Protein AF-A0A6L4A8J9-F1 (afdb_monomer_lite)

pLDDT: mean 88.52, std 6.14, range [56.81, 96.88]

Sequence (95 aa):
MSDNLQADSTTHEVKWFYHFAPDLTVEQQNRRVLVKNDAASFSIDVNPPAEVKLSIEMGEFSSNYGRKQPNQILIATWQGAVSEMRFVWKFERNS

Foldseek 3Di:
DKDKDFDAQDKDKDKDKDWDDLQWDWDDDPQKIWIDHPPFIKIKRKDFPPQKDKDKDWDWDDPDPPDIGITIMIMIIHIHGDRMTMIDIDIGGDD

Radius of gyration: 15.06 Å; chains: 1; bounding box: 39×19×45 Å

Structure (mmCIF, N/CA/C/O backbone):
data_AF-A0A6L4A8J9-F1
#
_entry.id   AF-A0A6L4A8J9-F1
#
loop_
_atom_site.group_PDB
_atom_site.id
_atom_site.type_symbol
_atom_site.label_atom_id
_atom_site.label_alt_id
_atom_site.label_comp_id
_atom_site.label_asym_id
_atom_site.label_entity_id
_atom_site.label_seq_id
_atom_site.pdbx_PDB_ins_code
_atom_site.Cartn_x
_atom_site.Cartn_y
_atom_site.Cartn_z
_atom_site.occupancy
_atom_site.B_iso_or_equiv
_atom_site.auth_seq_id
_atom_site.auth_comp_id
_atom_site.auth_asym_id
_atom_site.auth_atom_id
_atom_site.pdbx_PDB_model_num
ATOM 1 N N . MET A 1 1 ? -7.584 -11.609 -2.474 1.00 83.12 1 MET A N 1
ATOM 2 C CA . MET A 1 1 ? -6.786 -11.978 -1.281 1.00 83.12 1 MET A CA 1
ATOM 3 C C . MET A 1 1 ? -7.377 -11.257 -0.075 1.00 83.12 1 MET A C 1
ATOM 5 O O . MET A 1 1 ? -7.955 -10.193 -0.273 1.00 83.12 1 MET A O 1
ATOM 9 N N . SER A 1 2 ? -7.308 -11.816 1.134 1.00 87.19 2 SER A N 1
ATOM 10 C CA . SER A 1 2 ? -7.770 -11.110 2.337 1.00 87.19 2 SER A CA 1
ATOM 11 C C . SER A 1 2 ? -6.916 -11.419 3.552 1.00 87.19 2 SER A C 1
ATOM 13 O O . SER A 1 2 ? -6.568 -12.581 3.750 1.00 87.19 2 SER A O 1
ATOM 15 N N . ASP A 1 3 ? -6.701 -10.404 4.378 1.00 85.81 3 ASP A N 1
ATOM 16 C CA . ASP A 1 3 ? -6.039 -10.500 5.673 1.00 85.81 3 ASP A CA 1
ATOM 17 C C . ASP A 1 3 ? -7.094 -10.371 6.775 1.00 85.81 3 ASP A C 1
ATOM 19 O O . ASP A 1 3 ? -7.969 -9.503 6.701 1.00 85.81 3 ASP A O 1
ATOM 23 N N . ASN A 1 4 ? -7.030 -11.241 7.783 1.00 88.44 4 ASN A N 1
ATOM 24 C CA . ASN A 1 4 ? -7.881 -11.153 8.968 1.00 88.44 4 ASN A CA 1
ATOM 25 C C . ASN A 1 4 ? -6.997 -10.881 10.183 1.00 88.44 4 ASN A C 1
ATOM 27 O O . ASN A 1 4 ? -5.979 -11.547 10.370 1.00 88.44 4 ASN A O 1
ATOM 31 N N . LEU A 1 5 ? -7.399 -9.920 11.003 1.00 85.44 5 LEU A N 1
ATOM 32 C CA . LEU A 1 5 ? -6.744 -9.567 12.252 1.00 85.44 5 LEU A CA 1
ATOM 33 C C . LEU A 1 5 ? -7.729 -9.801 13.395 1.00 85.44 5 LEU A C 1
ATOM 35 O O . LEU A 1 5 ? -8.870 -9.348 13.329 1.00 85.44 5 LEU A O 1
ATOM 39 N N . GLN A 1 6 ? -7.265 -10.464 14.448 1.00 86.69 6 GLN A N 1
ATOM 40 C CA . GLN A 1 6 ? -7.959 -10.552 15.727 1.00 86.69 6 GLN A CA 1
ATOM 41 C C . GLN A 1 6 ? -7.036 -9.995 16.806 1.00 86.69 6 GLN A C 1
ATOM 43 O O . GLN A 1 6 ? -5.855 -10.344 16.849 1.00 86.69 6 GLN A O 1
ATOM 48 N N . ALA A 1 7 ? -7.568 -9.117 17.647 1.00 82.19 7 ALA A N 1
ATOM 49 C CA . ALA A 1 7 ? -6.842 -8.490 18.739 1.00 82.19 7 ALA A CA 1
ATOM 50 C C . ALA A 1 7 ? -7.742 -8.395 19.977 1.00 82.19 7 ALA A C 1
ATOM 52 O O . ALA A 1 7 ? -8.940 -8.686 19.929 1.00 82.19 7 ALA A O 1
ATOM 53 N N . ASP A 1 8 ? -7.148 -8.033 21.111 1.00 83.88 8 ASP A N 1
ATOM 54 C CA . ASP A 1 8 ? -7.919 -7.718 22.308 1.00 83.88 8 ASP A CA 1
ATOM 55 C C . ASP A 1 8 ? -8.646 -6.364 22.171 1.00 83.88 8 ASP A C 1
ATOM 57 O O . ASP A 1 8 ? -8.530 -5.647 21.177 1.00 83.88 8 ASP A O 1
ATOM 61 N N . SER A 1 9 ? -9.424 -5.994 23.188 1.00 82.56 9 SER A N 1
ATOM 62 C CA . SER A 1 9 ? -10.181 -4.739 23.192 1.00 82.56 9 SER A CA 1
ATOM 63 C C . SER A 1 9 ? -9.329 -3.494 23.485 1.00 82.56 9 SER A C 1
ATOM 65 O O . SER A 1 9 ? -9.894 -2.445 23.796 1.00 82.56 9 SER A O 1
ATOM 67 N N . THR A 1 10 ? -7.996 -3.589 23.462 1.00 89.50 10 THR A N 1
ATOM 68 C CA . THR A 1 10 ? -7.116 -2.426 23.638 1.00 89.50 10 THR A CA 1
ATOM 69 C C . THR A 1 10 ? -6.854 -1.726 22.305 1.00 89.50 10 THR A C 1
ATOM 71 O O . THR A 1 10 ? -7.160 -2.250 21.235 1.00 89.50 10 THR A O 1
ATOM 74 N N . THR A 1 11 ? -6.353 -0.491 22.363 1.00 89.94 11 THR A N 1
ATOM 75 C CA . THR A 1 11 ? -6.080 0.292 21.155 1.00 89.94 11 THR A CA 1
ATOM 76 C C . THR A 1 11 ? -4.762 -0.138 20.524 1.00 89.94 11 THR A C 1
ATOM 78 O O . THR A 1 11 ? -3.708 0.004 21.142 1.00 89.94 11 THR A O 1
ATOM 81 N N . HIS A 1 12 ? -4.816 -0.554 19.263 1.00 89.31 12 HIS A N 1
ATOM 82 C CA . HIS A 1 12 ? -3.660 -0.924 18.450 1.00 89.31 12 HIS A CA 1
ATOM 83 C C . HIS A 1 12 ? -3.513 0.015 17.255 1.00 89.31 12 HIS A C 1
ATOM 85 O O . HIS A 1 12 ? -4.490 0.608 16.797 1.00 89.31 12 HIS A O 1
ATOM 91 N N . GLU A 1 13 ? -2.294 0.124 16.731 1.00 92.38 13 GLU A N 1
ATOM 92 C CA . GLU A 1 13 ? -2.040 0.626 15.380 1.00 92.38 13 GLU A CA 1
ATOM 93 C C . GLU A 1 13 ? -1.615 -0.558 14.510 1.00 92.38 13 GLU A C 1
ATOM 95 O O . GLU A 1 13 ? -0.649 -1.251 14.827 1.00 92.38 13 GLU A O 1
ATOM 100 N N . VAL A 1 14 ? -2.336 -0.796 13.415 1.00 90.31 14 VAL A N 1
ATOM 101 C CA . VAL A 1 14 ? -2.029 -1.866 12.462 1.00 90.31 14 VAL A CA 1
ATOM 102 C C . VAL A 1 14 ? -1.735 -1.268 11.101 1.00 90.31 14 VAL A C 1
ATOM 104 O O . VAL A 1 14 ? -2.471 -0.409 10.614 1.00 90.31 14 VAL A O 1
ATOM 107 N N . LYS A 1 15 ? -0.647 -1.738 10.486 1.00 92.56 15 LYS A N 1
ATOM 108 C CA . LYS A 1 15 ? -0.19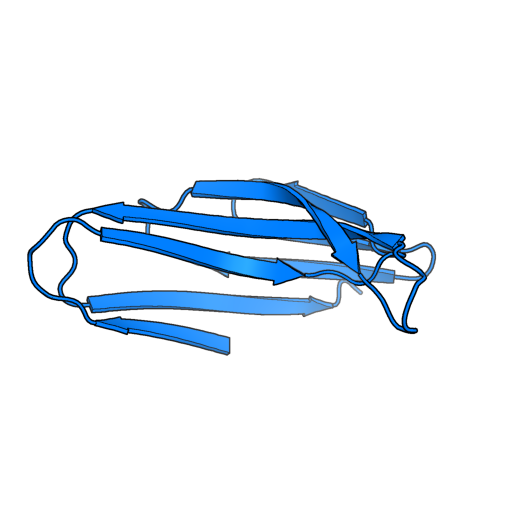8 -1.301 9.166 1.00 92.56 15 LYS A CA 1
ATOM 109 C C . LYS A 1 15 ? -0.010 -2.493 8.242 1.00 92.56 15 LYS A C 1
ATOM 111 O O . LYS A 1 15 ? 0.745 -3.409 8.559 1.00 92.56 15 LYS A O 1
ATOM 116 N N . TRP A 1 16 ? -0.653 -2.440 7.082 1.00 91.69 16 TRP A N 1
ATOM 117 C CA . TRP A 1 16 ? -0.360 -3.325 5.961 1.00 91.69 16 TRP A CA 1
ATOM 118 C C . TRP A 1 16 ? 0.532 -2.591 4.976 1.00 91.69 16 TRP A C 1
ATOM 120 O O . TRP A 1 16 ? 0.231 -1.462 4.589 1.00 91.69 16 TRP A O 1
ATOM 130 N N . PHE A 1 17 ? 1.604 -3.253 4.560 1.00 92.62 17 PHE A N 1
ATOM 131 C CA . PHE A 1 17 ? 2.561 -2.724 3.602 1.00 92.62 17 PHE A CA 1
ATOM 132 C C . PHE A 1 17 ? 2.478 -3.535 2.320 1.00 92.62 17 PHE A C 1
ATOM 134 O O . PHE A 1 17 ? 2.586 -4.762 2.345 1.00 92.62 17 PHE A O 1
ATOM 141 N N . TYR A 1 18 ? 2.332 -2.846 1.196 1.00 91.50 18 TYR A N 1
ATOM 142 C CA . TYR A 1 18 ? 2.435 -3.450 -0.121 1.00 91.50 18 TYR A CA 1
ATOM 143 C C . TYR A 1 18 ? 3.558 -2.772 -0.899 1.00 91.50 18 TYR A C 1
ATOM 145 O O . TYR A 1 18 ? 3.450 -1.607 -1.280 1.00 91.50 18 TYR A O 1
ATOM 153 N N . HIS A 1 19 ? 4.649 -3.505 -1.114 1.00 94.12 19 HIS A N 1
ATOM 154 C CA . HIS A 1 19 ? 5.819 -3.020 -1.837 1.00 94.12 19 HIS A CA 1
ATOM 155 C C . HIS A 1 19 ? 5.647 -3.283 -3.330 1.00 94.12 19 HIS A C 1
ATOM 157 O O . HIS A 1 19 ? 5.439 -4.422 -3.748 1.00 94.12 19 HIS A O 1
ATOM 163 N N . PHE A 1 20 ? 5.774 -2.236 -4.136 1.00 93.19 20 PHE A N 1
ATOM 164 C CA . PHE A 1 20 ? 5.762 -2.354 -5.589 1.00 93.19 20 PHE A CA 1
ATOM 165 C C . PHE A 1 20 ? 7.181 -2.518 -6.125 1.00 93.19 20 PHE A C 1
ATOM 167 O O . PHE A 1 20 ? 8.146 -2.104 -5.481 1.00 93.19 20 PHE A O 1
ATOM 174 N N . ALA A 1 21 ? 7.315 -3.137 -7.298 1.00 92.19 21 ALA A N 1
ATOM 175 C CA . ALA A 1 21 ? 8.591 -3.186 -7.999 1.00 92.19 21 ALA A CA 1
ATOM 176 C C . ALA A 1 21 ? 9.066 -1.757 -8.368 1.00 92.19 21 ALA A C 1
ATOM 178 O O . ALA A 1 21 ? 8.225 -0.879 -8.571 1.00 92.19 21 ALA A O 1
ATOM 179 N N . PRO A 1 22 ? 10.387 -1.496 -8.434 1.00 92.31 22 PRO A N 1
ATOM 180 C CA . PRO A 1 22 ? 10.940 -0.147 -8.635 1.00 92.31 22 PRO A CA 1
ATOM 181 C C . PRO A 1 22 ? 10.514 0.571 -9.923 1.00 92.31 22 PRO A C 1
ATOM 183 O O . PRO A 1 22 ? 10.572 1.794 -9.990 1.00 92.31 22 PRO A O 1
ATOM 186 N N . ASP A 1 23 ? 10.126 -0.176 -10.952 1.00 92.44 23 ASP A N 1
ATOM 187 C CA . ASP A 1 23 ? 9.705 0.322 -12.265 1.00 92.44 23 ASP A CA 1
ATOM 188 C C . ASP A 1 23 ? 8.202 0.637 -12.341 1.00 92.44 23 ASP A C 1
ATOM 190 O O . ASP A 1 23 ? 7.702 1.068 -13.381 1.00 92.44 23 ASP A O 1
ATOM 194 N N . LEU A 1 24 ? 7.471 0.426 -11.245 1.00 93.62 24 LEU A N 1
ATOM 195 C CA . LEU A 1 24 ? 6.045 0.699 -11.161 1.00 93.62 24 LEU A CA 1
ATOM 196 C C . LEU A 1 24 ? 5.788 2.090 -10.587 1.00 93.62 24 LEU A C 1
ATOM 198 O O . LEU A 1 24 ? 6.335 2.470 -9.554 1.00 93.62 24 LEU A O 1
ATOM 202 N N . THR A 1 25 ? 4.876 2.813 -11.229 1.00 94.19 25 THR A N 1
ATOM 203 C CA . THR A 1 25 ? 4.263 4.025 -10.685 1.00 94.19 25 THR A CA 1
ATOM 204 C C . THR A 1 25 ? 2.900 3.691 -10.093 1.00 94.19 25 THR A C 1
ATOM 206 O O . THR A 1 25 ? 2.093 2.999 -10.712 1.00 94.19 25 THR A O 1
ATOM 209 N N . VAL A 1 26 ? 2.629 4.218 -8.909 1.00 93.81 26 VAL A N 1
ATOM 210 C CA . VAL A 1 26 ? 1.451 3.960 -8.088 1.00 93.81 26 VAL A CA 1
ATOM 211 C C . VAL A 1 26 ? 0.745 5.283 -7.829 1.00 93.81 26 VAL A C 1
ATOM 213 O O . VAL A 1 26 ? 1.349 6.244 -7.353 1.00 93.81 26 VAL A O 1
ATOM 216 N N . GLU A 1 27 ? -0.548 5.323 -8.122 1.00 92.38 27 GLU A N 1
ATOM 217 C CA . GLU A 1 27 ? -1.412 6.480 -7.911 1.00 92.38 27 GLU A CA 1
ATOM 218 C C . GLU A 1 27 ? -2.662 6.047 -7.150 1.00 92.38 27 GLU A C 1
ATOM 220 O O . GLU A 1 27 ? -3.361 5.111 -7.543 1.00 92.38 27 GLU A O 1
ATOM 225 N N . GLN A 1 28 ? -2.972 6.735 -6.054 1.00 88.50 28 GLN A N 1
ATOM 226 C CA . GLN A 1 28 ? -4.193 6.480 -5.302 1.00 88.50 28 GLN A CA 1
ATOM 227 C C . GLN A 1 28 ? -5.341 7.331 -5.852 1.00 88.50 28 GLN A C 1
ATOM 229 O O . GLN A 1 28 ? -5.249 8.554 -5.927 1.00 88.50 28 GLN A O 1
ATOM 234 N N . GLN A 1 29 ? -6.455 6.678 -6.173 1.00 86.44 29 GLN A N 1
ATOM 235 C CA . GLN A 1 29 ? -7.715 7.296 -6.574 1.00 86.44 29 GLN A CA 1
ATOM 236 C C . GLN A 1 29 ? -8.829 6.801 -5.642 1.00 86.44 29 GLN A C 1
ATOM 238 O O . GLN A 1 29 ? -9.441 5.754 -5.857 1.00 86.44 29 GLN A O 1
ATOM 243 N N . ASN A 1 30 ? -9.110 7.555 -4.577 1.00 80.62 30 ASN A N 1
ATOM 244 C CA . ASN A 1 30 ? -10.040 7.151 -3.515 1.00 80.62 30 ASN A CA 1
ATOM 245 C C . ASN A 1 30 ? -9.632 5.807 -2.870 1.00 80.62 30 ASN A C 1
ATOM 247 O O . ASN A 1 30 ? -8.581 5.726 -2.233 1.00 80.62 30 ASN A O 1
ATOM 251 N N . ARG A 1 31 ? -10.471 4.769 -3.021 1.00 79.00 31 ARG A N 1
ATOM 252 C CA . ARG A 1 31 ? -10.252 3.390 -2.535 1.00 79.00 31 ARG A CA 1
ATOM 253 C C . ARG A 1 31 ? -9.600 2.472 -3.575 1.00 79.00 31 ARG A C 1
ATOM 255 O O . ARG A 1 31 ? -9.356 1.302 -3.301 1.00 79.00 31 ARG A O 1
ATOM 262 N N . ARG A 1 32 ? -9.328 2.992 -4.770 1.00 86.50 32 ARG A N 1
ATOM 263 C CA . ARG A 1 32 ? -8.659 2.267 -5.843 1.00 86.50 32 ARG A CA 1
ATOM 264 C C . ARG A 1 32 ? -7.226 2.758 -5.954 1.00 86.50 32 ARG A C 1
ATOM 266 O O . ARG A 1 32 ? -6.959 3.953 -5.846 1.00 86.50 32 ARG A O 1
ATOM 273 N N . VAL A 1 33 ? -6.304 1.837 -6.180 1.00 90.69 33 VAL A N 1
ATOM 274 C CA . VAL A 1 33 ? -4.904 2.150 -6.458 1.00 90.69 33 VAL A CA 1
ATOM 275 C C . VAL A 1 33 ? -4.618 1.743 -7.891 1.00 90.69 33 VAL A C 1
ATOM 277 O O . VAL A 1 33 ? -4.783 0.583 -8.257 1.00 90.69 33 VAL A O 1
ATOM 280 N N . LEU A 1 34 ? -4.242 2.710 -8.718 1.00 92.50 34 LEU A N 1
ATOM 281 C CA . LEU A 1 34 ? -3.784 2.465 -10.074 1.00 92.50 34 LEU A CA 1
ATOM 282 C C . LEU A 1 34 ? -2.282 2.221 -10.033 1.00 92.50 34 LEU A C 1
ATOM 284 O O . LEU A 1 34 ? -1.536 2.998 -9.440 1.00 92.50 34 LEU A O 1
ATOM 288 N N . VAL A 1 35 ? -1.842 1.159 -10.688 1.00 92.50 35 VAL A N 1
ATOM 289 C CA . VAL A 1 35 ? -0.431 0.829 -10.810 1.00 92.50 35 VAL A CA 1
ATOM 290 C C . VAL A 1 35 ? -0.104 0.672 -12.281 1.00 92.50 35 VAL A C 1
ATOM 292 O O . VAL A 1 35 ? -0.822 0.002 -13.025 1.00 92.50 35 VAL A O 1
ATOM 295 N N . LYS A 1 36 ? 0.958 1.331 -12.721 1.00 92.69 36 LYS A N 1
ATOM 296 C CA . LYS A 1 36 ? 1.314 1.437 -14.132 1.00 92.69 36 LYS A CA 1
ATOM 297 C C . LYS A 1 36 ? 2.814 1.301 -14.333 1.00 92.69 36 LYS A C 1
ATOM 299 O O . LYS A 1 36 ? 3.599 1.711 -13.484 1.00 92.69 36 LYS A O 1
ATOM 304 N N . ASN A 1 37 ? 3.183 0.775 -15.487 1.00 90.12 37 ASN A N 1
ATOM 305 C CA . ASN A 1 37 ? 4.487 0.980 -16.102 1.00 90.12 37 ASN A CA 1
ATOM 306 C C . ASN A 1 37 ? 4.280 1.360 -17.573 1.00 90.12 37 ASN A C 1
ATOM 308 O O . ASN A 1 37 ? 3.145 1.523 -18.024 1.00 90.12 37 ASN A O 1
ATOM 312 N N . ASP A 1 38 ? 5.368 1.472 -18.328 1.00 86.31 38 ASP A N 1
ATOM 313 C CA . ASP A 1 38 ? 5.320 1.879 -19.737 1.00 86.31 38 ASP A CA 1
ATOM 314 C C . ASP A 1 38 ? 4.532 0.908 -20.639 1.00 86.31 38 ASP A C 1
ATOM 316 O O . ASP A 1 38 ? 4.120 1.281 -21.736 1.00 86.31 38 ASP A O 1
ATOM 320 N N . ALA A 1 39 ? 4.310 -0.336 -20.200 1.00 84.56 39 ALA A N 1
ATOM 321 C CA . ALA A 1 39 ? 3.700 -1.392 -21.007 1.00 84.56 39 ALA A CA 1
ATOM 322 C C . ALA A 1 39 ? 2.257 -1.742 -20.606 1.00 84.56 39 ALA A C 1
ATOM 324 O O . ALA A 1 39 ? 1.502 -2.260 -21.431 1.00 84.56 39 ALA A O 1
ATOM 325 N N . ALA A 1 40 ? 1.872 -1.531 -19.346 1.00 83.25 40 ALA A N 1
ATOM 326 C CA . ALA A 1 40 ? 0.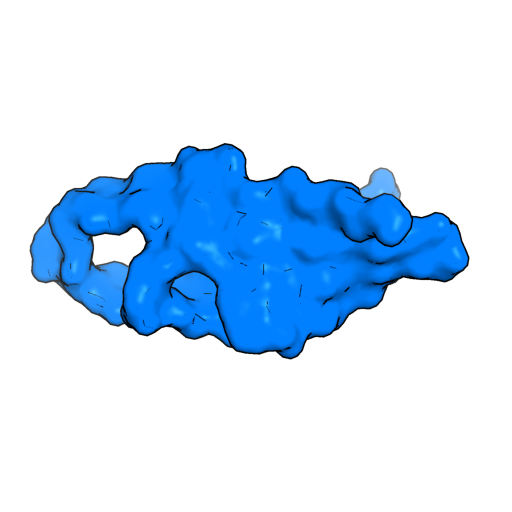590 -1.982 -18.820 1.00 83.25 40 ALA A CA 1
ATOM 327 C C . ALA A 1 40 ? 0.120 -1.160 -17.615 1.00 83.25 40 ALA A C 1
ATOM 329 O O . ALA A 1 40 ? 0.909 -0.567 -16.880 1.00 83.25 40 ALA A O 1
ATOM 330 N N . SER A 1 41 ? -1.192 -1.210 -17.367 1.00 87.62 41 SER A N 1
ATOM 331 C CA . SER A 1 41 ? -1.780 -0.749 -16.113 1.00 87.62 41 SER A CA 1
ATOM 332 C C . SER A 1 41 ? -2.625 -1.841 -15.464 1.00 87.62 41 SER A C 1
ATOM 334 O O . SER A 1 41 ? -3.258 -2.664 -16.130 1.00 87.62 41 SER A O 1
ATOM 336 N N . PHE A 1 42 ? -2.627 -1.854 -14.141 1.00 88.56 42 PHE A N 1
ATOM 337 C CA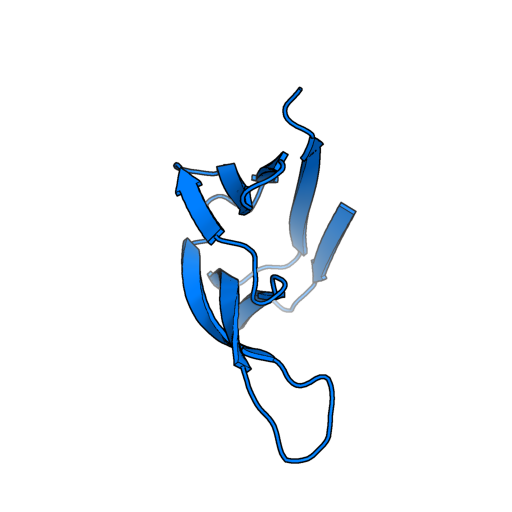 . PHE A 1 42 ? -3.488 -2.687 -13.324 1.00 88.56 42 PHE A CA 1
ATOM 338 C C . PHE A 1 42 ? -4.092 -1.842 -12.214 1.00 88.56 42 PHE A C 1
ATOM 340 O O . PHE A 1 42 ? -3.510 -0.851 -11.772 1.00 88.56 42 PHE A O 1
ATOM 347 N N . SER A 1 43 ? -5.284 -2.216 -11.778 1.00 87.56 43 SER A N 1
ATOM 348 C CA . SER A 1 43 ? -5.932 -1.595 -10.636 1.00 87.56 43 SER A CA 1
ATOM 349 C C . SER A 1 43 ? -5.973 -2.565 -9.463 1.00 87.56 43 SER A C 1
ATOM 351 O O . SER A 1 43 ? -6.116 -3.781 -9.611 1.00 87.56 43 SER A O 1
ATOM 353 N N . ILE A 1 44 ? -5.797 -2.007 -8.273 1.00 87.44 44 ILE A N 1
ATOM 354 C CA . ILE A 1 44 ? -5.981 -2.696 -7.008 1.00 87.44 44 ILE A CA 1
ATOM 355 C C . ILE A 1 44 ? -7.185 -2.049 -6.342 1.00 87.44 44 ILE A C 1
ATOM 357 O O . ILE A 1 44 ? -7.133 -0.889 -5.925 1.00 87.44 44 ILE A O 1
ATOM 361 N N . ASP A 1 45 ? -8.272 -2.803 -6.249 1.00 86.44 45 ASP A N 1
ATOM 362 C CA . ASP A 1 45 ? -9.418 -2.433 -5.437 1.00 86.44 45 ASP A CA 1
ATOM 363 C C . ASP A 1 45 ? -9.140 -2.828 -3.993 1.00 86.44 45 ASP A C 1
ATOM 365 O O . ASP A 1 45 ? -9.198 -4.000 -3.595 1.00 86.44 45 ASP A O 1
ATOM 369 N N . VAL A 1 46 ? -8.815 -1.803 -3.213 1.00 81.62 46 VAL A N 1
ATOM 370 C CA . VAL A 1 46 ? -8.564 -1.904 -1.788 1.00 81.62 46 VAL A CA 1
ATOM 371 C C . VAL A 1 46 ? -9.912 -1.719 -1.107 1.00 81.62 46 VAL A C 1
ATOM 373 O O . VAL A 1 46 ? -10.515 -0.649 -1.171 1.00 81.62 46 VAL A O 1
ATOM 376 N N . ASN A 1 47 ? -10.419 -2.774 -0.472 1.00 83.81 47 ASN A N 1
ATOM 377 C CA . ASN A 1 47 ? -11.661 -2.729 0.299 1.00 83.81 47 ASN A CA 1
ATOM 378 C C . ASN A 1 47 ? -11.322 -2.807 1.788 1.00 83.81 47 ASN A C 1
ATOM 380 O O . ASN A 1 47 ? -11.458 -3.878 2.391 1.00 83.81 47 ASN A O 1
ATOM 384 N N . PRO A 1 48 ? -10.824 -1.709 2.377 1.00 79.25 48 PRO A N 1
ATOM 385 C CA . PRO A 1 48 ? -10.496 -1.703 3.777 1.00 79.25 48 PRO A CA 1
ATOM 386 C C . PRO A 1 48 ? -11.742 -1.371 4.619 1.00 79.25 48 PRO A C 1
ATOM 388 O O . PRO A 1 48 ? -12.722 -0.820 4.099 1.00 79.25 48 PRO A O 1
ATOM 391 N N . PRO A 1 49 ? -11.698 -1.643 5.931 1.00 80.69 49 PRO A N 1
ATOM 392 C CA . PRO A 1 49 ? -12.608 -1.036 6.899 1.00 80.69 49 PRO A CA 1
ATOM 393 C C . PRO A 1 49 ? -12.656 0.494 6.770 1.00 80.69 49 PRO A C 1
ATOM 395 O O . PRO A 1 49 ? -11.700 1.120 6.304 1.00 80.69 49 PRO A O 1
ATOM 398 N N . ALA A 1 50 ? -13.771 1.107 7.178 1.00 79.06 50 ALA A N 1
ATOM 399 C CA . ALA A 1 50 ? -14.025 2.537 6.975 1.00 79.06 50 ALA A CA 1
ATOM 400 C C . ALA A 1 50 ? -12.987 3.446 7.663 1.00 79.06 50 ALA A C 1
ATOM 402 O O . ALA A 1 50 ? -12.771 4.575 7.230 1.00 79.06 50 ALA A O 1
ATOM 403 N N . GLU A 1 51 ? -12.339 2.940 8.707 1.00 83.88 51 GLU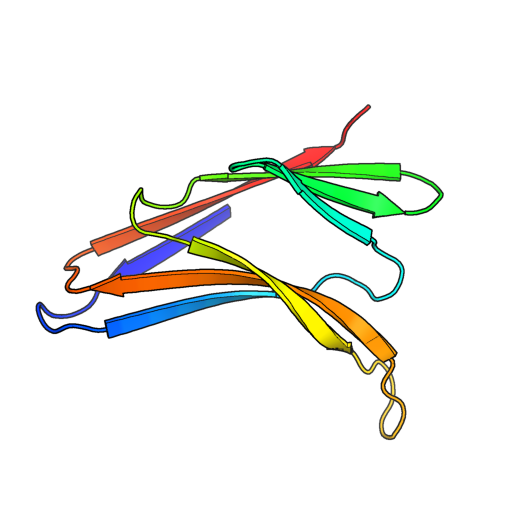 A N 1
ATOM 404 C CA . GLU A 1 51 ? -11.388 3.639 9.565 1.00 83.88 51 GLU A CA 1
ATOM 405 C C . GLU A 1 51 ? -9.941 3.571 9.046 1.00 83.88 51 GLU A C 1
ATOM 407 O O . GLU A 1 51 ? 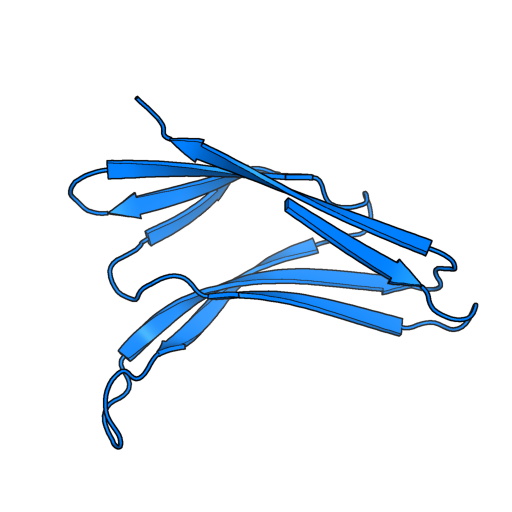-9.049 4.207 9.609 1.00 83.88 51 GLU A O 1
ATOM 412 N N . VAL A 1 52 ? -9.684 2.807 7.980 1.00 87.75 52 VAL A N 1
ATOM 413 C CA . VAL A 1 52 ? -8.347 2.680 7.394 1.00 87.75 52 VAL A CA 1
ATOM 414 C C . VAL A 1 52 ? -8.007 3.888 6.535 1.00 87.75 52 VAL A C 1
ATOM 416 O O . VAL A 1 52 ? -8.749 4.272 5.628 1.00 87.75 52 VAL A O 1
ATOM 419 N N . LYS A 1 53 ? -6.806 4.418 6.749 1.00 90.69 53 LYS A N 1
ATOM 420 C CA . LYS A 1 53 ? -6.188 5.432 5.897 1.00 90.69 53 LYS A CA 1
ATOM 421 C C . LYS A 1 53 ? -5.172 4.780 4.972 1.00 90.69 53 LYS A C 1
ATOM 423 O O . LYS A 1 53 ? -4.364 3.971 5.418 1.00 90.69 53 LYS A O 1
ATOM 428 N N . LEU A 1 54 ? -5.208 5.153 3.698 1.00 90.38 54 LEU A N 1
ATOM 429 C CA . LEU A 1 54 ? -4.216 4.743 2.709 1.00 90.38 54 LEU A CA 1
ATOM 430 C C . LEU A 1 54 ? -3.223 5.887 2.476 1.00 90.38 54 LEU A C 1
ATOM 432 O O . LEU A 1 54 ? -3.638 7.044 2.377 1.00 90.38 54 LEU A O 1
ATOM 436 N N . SER A 1 55 ? -1.939 5.559 2.380 1.00 92.81 55 SER A N 1
ATOM 437 C CA . SER A 1 55 ? -0.874 6.464 1.942 1.00 92.81 55 SER A CA 1
ATOM 438 C C . SER A 1 55 ? 0.069 5.752 0.975 1.00 92.81 55 SER A C 1
ATOM 440 O O . SER A 1 55 ? 0.203 4.528 1.003 1.00 92.81 55 SER A O 1
ATOM 442 N N . ILE A 1 56 ? 0.718 6.524 0.103 1.00 94.62 56 ILE A N 1
ATOM 443 C CA . ILE A 1 56 ? 1.810 6.042 -0.745 1.00 94.62 56 ILE A CA 1
ATOM 444 C C . ILE A 1 56 ? 3.091 6.709 -0.263 1.00 94.62 56 ILE A C 1
ATOM 446 O O . ILE A 1 56 ? 3.176 7.936 -0.216 1.00 94.62 56 ILE A O 1
ATOM 450 N N . GLU A 1 57 ? 4.080 5.895 0.078 1.00 96.88 57 GLU A N 1
ATOM 451 C CA . GLU A 1 57 ? 5.387 6.338 0.557 1.00 96.88 57 GLU A CA 1
ATOM 452 C C . GLU A 1 57 ? 6.508 5.756 -0.309 1.00 96.88 57 GLU A C 1
ATOM 454 O O . GLU A 1 57 ? 6.295 4.839 -1.107 1.00 96.88 57 GLU A O 1
ATOM 459 N N . MET A 1 58 ? 7.712 6.309 -0.163 1.00 96.75 58 MET A N 1
ATOM 460 C CA . MET A 1 58 ? 8.913 5.788 -0.813 1.00 96.75 58 MET A CA 1
ATOM 461 C C . MET A 1 58 ? 9.653 4.854 0.139 1.00 96.75 58 MET A C 1
ATOM 463 O O . MET A 1 58 ? 9.968 5.228 1.266 1.00 96.75 58 MET A O 1
ATOM 467 N N . GLY A 1 59 ? 9.962 3.656 -0.340 1.00 95.44 59 GLY A N 1
ATOM 468 C CA . GLY A 1 59 ? 10.825 2.699 0.330 1.00 95.44 59 GLY A CA 1
ATOM 469 C C . GLY A 1 59 ? 12.063 2.358 -0.480 1.00 95.44 59 GLY A C 1
ATOM 470 O O . GLY A 1 59 ? 12.412 3.026 -1.456 1.00 95.44 59 GLY A O 1
ATOM 471 N N . GLU A 1 60 ? 12.722 1.289 -0.048 1.00 95.19 60 GLU A N 1
ATOM 472 C CA . GLU A 1 60 ? 13.911 0.758 -0.694 1.00 95.19 60 GLU A CA 1
ATOM 473 C C . GLU A 1 60 ? 13.721 -0.723 -1.040 1.00 95.19 60 GLU A C 1
ATOM 475 O O . GLU A 1 60 ? 13.296 -1.533 -0.213 1.00 95.19 60 GLU A O 1
ATOM 480 N N . PHE A 1 61 ? 14.118 -1.087 -2.253 1.00 94.25 61 PHE A N 1
ATOM 481 C CA . PHE A 1 61 ? 14.211 -2.452 -2.745 1.00 94.25 61 PHE A CA 1
ATOM 482 C C . PHE A 1 61 ? 15.671 -2.799 -3.045 1.00 94.25 61 PHE A C 1
ATOM 484 O O . PHE A 1 61 ? 16.447 -1.963 -3.510 1.00 94.25 61 PHE A O 1
ATOM 491 N N . SER A 1 62 ? 16.062 -4.048 -2.803 1.00 93.75 62 SER A N 1
ATOM 492 C CA . SER A 1 62 ? 17.405 -4.535 -3.107 1.00 93.75 62 SER A CA 1
ATOM 493 C C . SER A 1 62 ? 17.344 -5.966 -3.624 1.00 93.75 62 SER A C 1
ATOM 495 O O . SER A 1 62 ? 16.944 -6.878 -2.906 1.00 93.75 62 SER A O 1
ATOM 497 N N . SER A 1 63 ? 17.762 -6.166 -4.873 1.00 91.56 63 SER A N 1
ATOM 498 C CA . SER A 1 63 ? 17.958 -7.498 -5.460 1.00 91.56 63 SER A CA 1
ATOM 499 C C . SER A 1 63 ? 19.355 -8.066 -5.192 1.00 91.56 63 SER A C 1
ATOM 501 O O . SER A 1 63 ? 19.565 -9.264 -5.346 1.00 91.56 63 SER A O 1
ATOM 503 N N . ASN A 1 64 ? 20.314 -7.217 -4.803 1.00 92.50 64 ASN A N 1
ATOM 504 C CA . ASN A 1 64 ? 21.709 -7.577 -4.568 1.00 92.50 64 ASN A CA 1
ATOM 505 C C . ASN A 1 64 ? 22.258 -6.818 -3.361 1.00 92.50 64 ASN A C 1
ATOM 507 O O . ASN A 1 64 ? 22.071 -5.603 -3.250 1.00 92.50 64 ASN A O 1
ATOM 511 N N . TYR A 1 65 ? 23.016 -7.512 -2.513 1.00 89.19 65 TYR A N 1
ATOM 512 C CA . TYR A 1 65 ? 23.666 -6.902 -1.357 1.00 89.19 65 TYR A CA 1
ATOM 513 C C . TYR A 1 65 ? 24.472 -5.650 -1.751 1.00 89.19 65 TYR A C 1
ATOM 515 O O . TYR A 1 65 ? 25.216 -5.650 -2.732 1.00 89.19 65 TYR A O 1
ATOM 523 N N . GLY A 1 66 ? 24.307 -4.569 -0.986 1.00 92.94 66 GLY A N 1
ATOM 524 C CA . GLY A 1 66 ? 25.005 -3.300 -1.212 1.00 92.94 66 GLY A CA 1
ATOM 525 C C . GLY A 1 66 ? 24.427 -2.401 -2.313 1.00 92.94 66 GLY A C 1
ATOM 526 O O . GLY A 1 66 ? 24.983 -1.331 -2.548 1.00 92.94 66 GLY A O 1
ATOM 527 N N . ARG A 1 67 ? 23.322 -2.773 -2.979 1.00 91.94 67 ARG A N 1
ATOM 528 C CA . ARG A 1 67 ? 22.631 -1.903 -3.951 1.00 91.94 67 ARG A CA 1
ATOM 529 C C . ARG A 1 67 ? 21.156 -1.760 -3.612 1.00 91.94 67 ARG A C 1
ATOM 531 O O . ARG A 1 67 ? 20.422 -2.746 -3.640 1.00 91.94 67 ARG A O 1
ATOM 538 N N . LYS A 1 68 ? 20.725 -0.532 -3.330 1.00 93.81 68 LYS A N 1
ATOM 539 C CA . LYS A 1 68 ? 19.324 -0.193 -3.067 1.00 93.81 68 LYS A CA 1
ATOM 540 C C . LYS A 1 68 ? 18.759 0.659 -4.196 1.00 93.81 68 LYS A C 1
ATOM 542 O O . LYS A 1 68 ? 19.473 1.474 -4.776 1.00 93.81 68 LYS A O 1
ATOM 547 N N . GLN A 1 69 ? 17.489 0.447 -4.503 1.00 95.50 69 GLN A N 1
ATOM 548 C CA . GLN A 1 69 ? 16.719 1.205 -5.479 1.00 95.50 69 GLN A CA 1
ATOM 549 C C . GLN A 1 69 ? 15.447 1.716 -4.803 1.00 95.50 69 GLN A C 1
ATOM 551 O O . GLN A 1 69 ? 14.878 0.990 -3.987 1.00 95.50 69 GLN A O 1
ATOM 556 N N . PRO A 1 70 ? 14.998 2.940 -5.110 1.00 95.12 70 PRO A N 1
ATOM 557 C CA . PRO A 1 70 ? 13.740 3.439 -4.585 1.00 95.12 70 PRO A CA 1
ATOM 558 C C . PRO A 1 70 ? 12.574 2.639 -5.168 1.00 95.12 70 PRO A C 1
ATOM 560 O O . PRO A 1 70 ? 12.595 2.265 -6.340 1.00 95.12 70 PRO A O 1
ATOM 563 N N . ASN A 1 71 ? 11.545 2.399 -4.365 1.00 96.19 71 ASN A N 1
ATOM 564 C CA . ASN A 1 71 ? 10.293 1.816 -4.830 1.00 96.19 71 ASN A CA 1
ATOM 565 C C . ASN A 1 71 ? 9.110 2.424 -4.068 1.00 96.19 71 ASN A C 1
ATOM 567 O O . ASN A 1 71 ? 9.265 2.872 -2.934 1.00 96.19 71 ASN A O 1
ATOM 571 N N . GLN A 1 72 ? 7.928 2.457 -4.680 1.00 96.69 72 GLN A N 1
ATOM 572 C CA . GLN A 1 72 ? 6.727 2.926 -3.989 1.00 96.69 72 GLN A CA 1
ATOM 573 C C . GLN A 1 72 ? 6.148 1.827 -3.093 1.00 96.69 72 GLN A C 1
ATOM 575 O O . GLN A 1 72 ? 6.219 0.635 -3.406 1.00 96.69 72 GLN A O 1
ATOM 580 N N . ILE A 1 73 ? 5.566 2.242 -1.971 1.00 95.81 73 ILE A N 1
ATOM 581 C CA . ILE A 1 73 ? 4.890 1.381 -1.004 1.00 95.81 73 ILE A CA 1
ATOM 582 C C . ILE A 1 73 ? 3.500 1.954 -0.755 1.00 95.81 73 ILE A C 1
ATOM 584 O O . ILE A 1 73 ? 3.368 3.130 -0.426 1.00 95.81 73 ILE A O 1
ATOM 588 N N . LEU A 1 74 ? 2.468 1.122 -0.877 1.00 93.06 74 LEU A N 1
ATOM 589 C CA . LEU A 1 74 ? 1.141 1.445 -0.360 1.00 93.06 74 LEU A CA 1
ATOM 590 C C . LEU A 1 74 ? 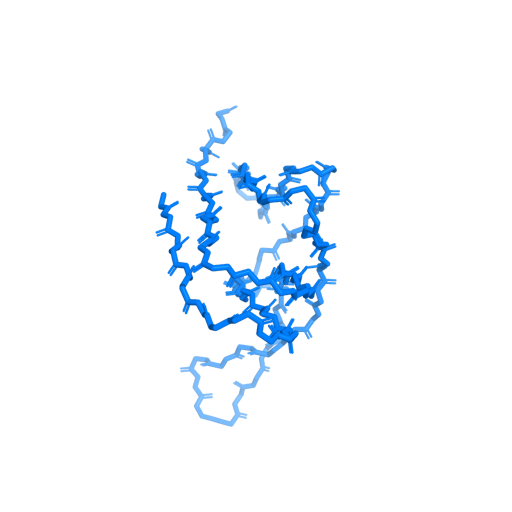1.066 0.996 1.096 1.00 93.06 74 LEU A C 1
ATOM 592 O O . LEU A 1 74 ? 1.319 -0.171 1.402 1.00 93.06 74 LEU A O 1
ATOM 596 N N . ILE A 1 75 ? 0.686 1.917 1.972 1.00 93.88 75 ILE A N 1
ATOM 597 C CA . ILE A 1 75 ? 0.513 1.666 3.395 1.00 93.88 75 ILE A CA 1
ATOM 598 C C . ILE A 1 75 ? -0.957 1.854 3.734 1.00 93.88 75 ILE A C 1
ATOM 600 O O . ILE A 1 75 ? -1.534 2.914 3.497 1.00 93.88 75 ILE A O 1
ATOM 604 N N . ALA A 1 76 ? -1.565 0.822 4.307 1.00 91.44 76 ALA A N 1
ATOM 605 C CA . ALA A 1 76 ? -2.898 0.905 4.876 1.00 91.44 76 ALA A CA 1
ATOM 606 C C . ALA A 1 76 ? -2.781 0.908 6.398 1.00 91.44 76 ALA A C 1
ATOM 608 O O . ALA A 1 76 ? -2.326 -0.074 6.975 1.00 91.44 76 ALA A O 1
ATOM 609 N N . THR A 1 77 ? -3.161 2.011 7.037 1.00 92.25 77 THR A N 1
ATOM 610 C CA . THR A 1 77 ? -3.042 2.197 8.486 1.00 92.25 77 THR A CA 1
ATOM 611 C C . THR A 1 77 ? -4.417 2.229 9.128 1.00 92.25 77 THR A C 1
ATOM 613 O O . THR A 1 77 ? -5.276 3.018 8.734 1.00 92.25 77 THR A O 1
ATOM 616 N N . TRP A 1 78 ? -4.600 1.410 10.153 1.00 90.69 78 TRP A N 1
ATOM 617 C CA . TRP A 1 78 ? -5.736 1.453 11.059 1.00 90.69 78 TRP A CA 1
ATOM 618 C C . TRP A 1 78 ? -5.263 1.750 12.480 1.00 90.69 78 TRP A C 1
ATOM 620 O O . TRP A 1 78 ? -4.197 1.287 12.884 1.00 90.69 78 TRP A O 1
ATOM 630 N N . GLN A 1 79 ? -6.070 2.480 13.249 1.00 91.31 79 GLN A N 1
ATOM 631 C CA . GLN A 1 79 ? -5.832 2.694 14.670 1.00 91.31 79 GLN A CA 1
ATOM 632 C C . GLN A 1 79 ? -7.152 2.634 15.441 1.00 91.31 79 GLN A C 1
ATOM 634 O O . GLN A 1 79 ? -8.095 3.351 15.107 1.00 91.31 79 GLN A O 1
ATOM 639 N N . GLY A 1 80 ? -7.222 1.808 16.482 1.00 88.62 80 GLY A N 1
ATOM 640 C CA . GLY A 1 80 ? -8.423 1.671 17.305 1.00 88.62 80 GLY A CA 1
ATOM 641 C C . GLY A 1 80 ? -8.416 0.411 18.161 1.00 88.62 80 GLY A C 1
ATOM 642 O O . GLY A 1 80 ? -7.415 -0.295 18.223 1.00 88.62 80 GLY A O 1
ATOM 643 N N . ALA A 1 81 ? -9.540 0.124 18.812 1.00 87.88 81 ALA A N 1
ATOM 644 C CA . ALA A 1 81 ? -9.796 -1.170 19.439 1.00 87.88 81 ALA A CA 1
ATOM 645 C C . ALA A 1 81 ? -10.623 -2.036 18.483 1.00 87.88 81 ALA A C 1
ATOM 647 O O . ALA A 1 81 ? -11.617 -1.556 17.933 1.00 87.88 81 ALA A O 1
ATOM 648 N N . VAL A 1 82 ? -10.226 -3.292 18.260 1.00 77.69 82 VAL A N 1
ATOM 649 C CA . VAL A 1 82 ? -10.960 -4.197 17.367 1.00 77.69 82 VAL A CA 1
ATOM 650 C C . VAL A 1 82 ? -10.852 -5.638 17.833 1.00 77.69 82 VAL A C 1
ATOM 652 O O . VAL A 1 82 ? -9.760 -6.141 18.067 1.00 77.69 82 VAL A O 1
ATOM 655 N N . SER A 1 83 ? -11.996 -6.312 17.932 1.00 77.19 83 SER A N 1
ATOM 656 C CA . SER A 1 83 ? -12.043 -7.753 18.185 1.00 77.19 83 SER A CA 1
ATOM 657 C C . SER A 1 83 ? -11.720 -8.556 16.923 1.00 77.19 83 SER A C 1
ATOM 659 O O . SER A 1 83 ? -10.993 -9.543 16.986 1.00 77.19 83 SER A O 1
ATOM 661 N N . GLU A 1 84 ? -12.229 -8.119 15.768 1.00 85.62 84 GLU A N 1
ATOM 662 C CA . GLU A 1 84 ? -11.970 -8.728 14.464 1.00 85.62 84 GLU A CA 1
ATOM 663 C C . GLU A 1 84 ? -12.016 -7.693 13.330 1.00 85.62 84 GLU A C 1
ATOM 665 O O . GLU A 1 84 ? -12.935 -6.877 13.242 1.00 85.62 84 GLU A O 1
ATOM 670 N N . MET A 1 85 ? -11.031 -7.745 12.434 1.00 85.62 85 MET A N 1
ATOM 671 C CA . MET A 1 85 ? -10.936 -6.896 11.253 1.00 85.62 85 MET A CA 1
ATOM 672 C C . MET A 1 85 ? -10.610 -7.723 10.018 1.00 85.62 85 MET A C 1
ATOM 674 O O . MET A 1 85 ? -9.725 -8.576 10.051 1.00 85.62 85 MET A O 1
ATOM 678 N N . ARG A 1 86 ? -11.272 -7.410 8.902 1.00 87.94 86 ARG A N 1
ATOM 679 C CA . ARG A 1 86 ? -11.005 -8.031 7.607 1.00 87.94 86 ARG A CA 1
ATOM 680 C C . ARG A 1 86 ? -10.615 -6.993 6.569 1.00 87.94 86 ARG A C 1
ATOM 682 O O . ARG A 1 86 ? -11.380 -6.079 6.274 1.00 87.94 86 ARG A O 1
ATOM 689 N N . PHE A 1 87 ? -9.453 -7.196 5.971 1.00 86.06 87 PHE A N 1
ATOM 690 C CA . PHE A 1 87 ? -8.934 -6.397 4.875 1.00 86.06 87 PHE A CA 1
ATOM 691 C C . PHE A 1 87 ? -9.006 -7.203 3.578 1.00 86.06 87 PHE A C 1
ATOM 693 O O . PHE A 1 87 ? -8.564 -8.351 3.543 1.00 86.06 87 PHE A O 1
ATOM 700 N N . VAL A 1 88 ? -9.557 -6.639 2.498 1.00 88.25 88 VAL A N 1
ATOM 701 C CA . VAL A 1 88 ? -9.682 -7.353 1.215 1.00 88.25 88 VAL A CA 1
ATOM 702 C C . VAL A 1 88 ? -8.980 -6.604 0.088 1.00 88.25 88 VAL A C 1
ATOM 704 O O . VAL A 1 88 ? -9.262 -5.437 -0.177 1.00 88.25 88 VAL A O 1
ATOM 707 N N . TRP A 1 89 ? -8.132 -7.336 -0.632 1.00 86.25 89 TRP A N 1
ATOM 708 C CA . TRP A 1 89 ? -7.417 -6.887 -1.822 1.00 86.25 89 TRP A CA 1
ATOM 709 C C . TRP A 1 89 ? -7.952 -7.606 -3.059 1.00 86.25 89 TRP A C 1
ATOM 711 O O . TRP A 1 89 ? -7.991 -8.848 -3.104 1.00 86.25 89 TRP A O 1
ATOM 721 N N . LYS A 1 90 ? -8.329 -6.840 -4.082 1.00 88.12 90 LYS A N 1
ATOM 722 C CA . LYS A 1 90 ? -8.684 -7.359 -5.407 1.00 88.12 90 LYS A CA 1
ATOM 723 C C . LYS A 1 90 ? -7.762 -6.749 -6.453 1.00 88.12 90 LYS A C 1
ATOM 725 O O . LYS A 1 90 ? -7.580 -5.541 -6.470 1.00 88.12 90 LYS A O 1
ATOM 730 N N . PHE A 1 91 ? -7.185 -7.597 -7.296 1.00 85.25 91 PHE A N 1
ATOM 731 C CA . PHE A 1 91 ? -6.275 -7.195 -8.364 1.00 85.25 91 PHE A CA 1
ATOM 732 C C . PHE A 1 91 ? -6.980 -7.416 -9.692 1.00 85.25 91 PHE A C 1
ATOM 734 O O . PHE A 1 91 ? -7.410 -8.535 -9.978 1.00 85.25 91 PHE A O 1
ATOM 741 N N . GLU A 1 92 ? -7.090 -6.362 -10.488 1.00 85.12 92 GLU A N 1
ATOM 742 C CA . GLU A 1 92 ? -7.761 -6.389 -11.779 1.00 85.12 92 GLU A CA 1
ATOM 743 C C . GLU A 1 92 ? -6.810 -5.837 -12.841 1.00 85.12 92 GLU A C 1
ATOM 745 O O . GLU A 1 92 ? -6.214 -4.766 -12.694 1.00 85.12 92 GLU A O 1
ATOM 750 N N . ARG A 1 93 ? -6.620 -6.598 -13.922 1.00 76.38 93 ARG A N 1
ATOM 751 C CA . ARG A 1 93 ? -5.863 -6.111 -15.073 1.00 76.38 93 ARG A CA 1
ATOM 752 C C . ARG A 1 93 ? -6.768 -5.175 -15.860 1.00 76.38 93 ARG A C 1
ATOM 754 O O . ARG A 1 93 ? -7.852 -5.589 -16.262 1.00 76.38 93 ARG A O 1
ATOM 761 N N . ASN A 1 94 ? -6.307 -3.956 -16.112 1.00 70.88 94 ASN A N 1
ATOM 762 C CA . ASN A 1 94 ? -7.014 -3.066 -17.020 1.00 70.88 94 ASN A CA 1
ATOM 763 C C . ASN A 1 94 ? -6.663 -3.510 -18.448 1.00 70.88 94 ASN A C 1
ATOM 765 O O . ASN A 1 94 ? -5.482 -3.608 -18.796 1.00 70.88 94 ASN A O 1
ATOM 769 N N . SER A 1 95 ? -7.682 -3.882 -19.220 1.00 56.81 95 SER A N 1
ATOM 770 C CA . SER A 1 95 ? -7.584 -4.238 -20.642 1.00 56.81 95 SER A CA 1
ATOM 771 C C . SER A 1 95 ? -7.455 -3.011 -21.528 1.00 56.81 95 SER A C 1
ATOM 773 O O . SER A 1 95 ? -8.198 -2.042 -21.249 1.00 56.81 95 SER A O 1
#

Secondary structure (DSSP, 8-state):
-EEEEE--SSEEEEEEEEEPPTT-EEEEETTEEEEE-SS-EEEEEEE--TTPEEEEEEEEEEEETTEEEEEEEEEEEEEEE-SEEEEEEEEEE--